Protein AF-A0A7D7ZQM7-F1 (afdb_monomer_lite)

Secondary structure (DSSP, 8-state):
------PPEEEEEEEEEEEPPPB-TTT--BSS--EEEEEEEEEEEETTEEEEE-SSHHHHHHHHHHHHHHHHHHHHHHTT--SSSHHHHHHHHHHHHHT--

Foldseek 3Di:
DDDDDWQKDKDKDKDWDWDQADADPPPRHGPDHIDIDIDMWIWIDTPNDIGGAALALVRVCVVLPPVCSVVLVVVCVVVVAGSNDPVSVVVSSVVVSVVVD

Sequence (101 aa):
MHPFEGMYSFLKSYQLVIVSGAKDPISQSKISSDKYAHKEMYYYLINDEINKLKLNKKGIVKVFGKENFTIVKKYAKKQKLSFRDEKDVIHIFTYYNSQLK

Structure (mmCIF, N/CA/C/O backbone):
data_AF-A0A7D7ZQM7-F1
#
_entry.id   AF-A0A7D7ZQM7-F1
#
loop_
_atom_site.group_PDB
_atom_site.id
_atom_site.type_symbol
_atom_site.label_atom_id
_atom_site.label_alt_id
_atom_site.label_comp_id
_atom_site.label_asym_id
_atom_site.label_entity_id
_atom_site.label_seq_id
_atom_site.pdbx_PDB_ins_code
_atom_site.Cartn_x
_atom_site.Cartn_y
_atom_site.Cartn_z
_atom_site.occupancy
_atom_site.B_iso_or_equiv
_atom_site.auth_seq_id
_atom_site.auth_comp_id
_atom_site.auth_asym_id
_atom_site.auth_atom_id
_atom_site.pdbx_PDB_model_num
ATOM 1 N N . MET A 1 1 ? -24.363 10.366 4.296 1.00 32.44 1 MET A N 1
ATOM 2 C CA . MET A 1 1 ? -24.947 9.018 4.158 1.00 32.44 1 MET A CA 1
ATOM 3 C C . MET A 1 1 ? -23.783 8.053 3.969 1.00 32.44 1 MET A C 1
ATOM 5 O O . MET A 1 1 ? -23.224 8.009 2.885 1.00 32.44 1 MET A O 1
ATOM 9 N N . HIS A 1 2 ? -23.323 7.408 5.042 1.00 41.00 2 HIS A N 1
ATOM 10 C CA . HIS A 1 2 ? -22.257 6.402 4.994 1.00 41.00 2 HIS A CA 1
ATOM 11 C C . HIS A 1 2 ? -22.822 5.097 5.553 1.00 41.00 2 HIS A C 1
ATOM 13 O O . HIS A 1 2 ? -22.924 4.983 6.773 1.00 41.00 2 HIS A O 1
ATOM 19 N N . PRO A 1 3 ? -23.207 4.134 4.704 1.00 45.28 3 PRO A N 1
ATOM 20 C CA . PRO A 1 3 ? -23.389 2.769 5.145 1.00 45.28 3 PRO A CA 1
ATOM 21 C C . PRO A 1 3 ? -22.027 2.075 5.033 1.00 45.28 3 PRO A C 1
ATOM 23 O O . PRO A 1 3 ? -21.537 1.801 3.938 1.00 45.28 3 PRO A O 1
ATOM 26 N N . PHE A 1 4 ? -21.363 1.877 6.170 1.00 56.34 4 PHE A N 1
ATOM 27 C CA . PHE A 1 4 ? -20.337 0.844 6.276 1.00 56.34 4 PHE A CA 1
ATOM 28 C C . PHE A 1 4 ? -21.062 -0.490 6.253 1.00 56.34 4 PHE A C 1
ATOM 30 O O . PHE A 1 4 ? -21.889 -0.689 7.131 1.00 56.34 4 PHE A O 1
ATOM 37 N N . GLU A 1 5 ? -20.747 -1.373 5.307 1.00 56.19 5 GLU A N 1
ATOM 38 C CA . GLU A 1 5 ? -20.881 -2.819 5.520 1.00 56.19 5 GLU A CA 1
ATOM 39 C C . GLU A 1 5 ? -20.163 -3.605 4.417 1.00 56.19 5 GLU A C 1
ATOM 41 O O . GLU A 1 5 ? -20.725 -3.976 3.393 1.00 56.19 5 GLU A O 1
ATOM 46 N N . GLY A 1 6 ? -18.872 -3.841 4.650 1.00 66.50 6 GLY A N 1
ATOM 47 C CA . GLY A 1 6 ? -18.042 -4.739 3.857 1.00 66.50 6 GLY A CA 1
ATOM 48 C C . GLY A 1 6 ? -16.660 -4.882 4.491 1.00 66.50 6 GLY A C 1
ATOM 49 O O . GLY A 1 6 ? -16.041 -3.888 4.873 1.00 66.50 6 GLY A O 1
ATOM 50 N N . MET A 1 7 ? -16.165 -6.115 4.635 1.00 83.75 7 MET A N 1
ATOM 51 C CA . MET A 1 7 ? -14.779 -6.347 5.054 1.00 83.75 7 MET A CA 1
ATOM 52 C C . MET A 1 7 ? -13.816 -5.855 3.973 1.00 83.75 7 MET A C 1
ATOM 54 O O . MET A 1 7 ? -13.990 -6.148 2.790 1.00 83.75 7 MET A O 1
ATOM 58 N N . TYR A 1 8 ? -12.757 -5.158 4.379 1.00 91.38 8 TYR A N 1
ATOM 59 C CA . TYR A 1 8 ? -11.723 -4.714 3.452 1.00 91.38 8 TYR A CA 1
ATOM 60 C C . TYR A 1 8 ? -10.794 -5.881 3.111 1.00 91.38 8 TYR A C 1
ATOM 62 O O . TYR A 1 8 ? -10.145 -6.423 4.005 1.00 91.38 8 TYR A O 1
ATOM 70 N N . SER A 1 9 ? -10.642 -6.226 1.832 1.00 93.06 9 SER A N 1
ATOM 71 C CA . SER A 1 9 ? -9.605 -7.182 1.407 1.00 93.06 9 SER A CA 1
ATOM 72 C C . SER A 1 9 ? -8.435 -6.451 0.759 1.00 93.06 9 SER A C 1
ATOM 74 O O . SER A 1 9 ? -8.631 -5.644 -0.147 1.00 93.06 9 SER A O 1
ATOM 76 N N . PHE A 1 10 ? -7.213 -6.726 1.215 1.00 95.25 10 PHE A N 1
ATOM 77 C CA . PHE A 1 10 ? -5.989 -6.208 0.603 1.00 95.25 10 PHE A CA 1
ATOM 78 C C . PHE A 1 10 ? -5.525 -7.158 -0.503 1.00 95.25 10 PHE A C 1
ATOM 80 O O . PHE A 1 10 ? -5.327 -8.346 -0.259 1.00 95.25 10 PHE A O 1
ATOM 87 N N . LEU A 1 11 ? -5.365 -6.640 -1.720 1.00 96.19 11 LEU A N 1
ATOM 88 C CA . LEU A 1 11 ? -5.065 -7.432 -2.911 1.00 96.19 11 LEU A CA 1
ATOM 89 C C . LEU A 1 11 ? -3.750 -6.976 -3.550 1.00 96.19 11 LEU A C 1
ATOM 91 O O . LEU A 1 11 ? -3.416 -5.786 -3.551 1.00 96.19 11 LEU A O 1
ATOM 95 N N . LYS A 1 12 ? -3.038 -7.921 -4.167 1.00 95.88 12 LYS A N 1
ATOM 96 C CA . LYS A 1 12 ? -1.786 -7.686 -4.890 1.00 95.88 12 LYS A CA 1
ATOM 97 C C . LYS A 1 12 ? -1.859 -8.301 -6.281 1.00 95.88 12 LYS A C 1
ATOM 99 O O . LYS A 1 12 ? -2.357 -9.409 -6.449 1.00 95.88 12 LYS A O 1
ATOM 104 N N . SER A 1 13 ? -1.321 -7.597 -7.269 1.00 95.00 13 SER A N 1
ATOM 105 C CA . SER A 1 13 ? -1.057 -8.143 -8.596 1.00 95.00 13 SER A CA 1
ATOM 106 C C . SER A 1 13 ? 0.370 -7.817 -9.031 1.00 95.00 13 SER A C 1
ATOM 108 O O . SER A 1 13 ? 0.996 -6.877 -8.533 1.00 95.00 13 SER A O 1
ATOM 110 N N . TYR A 1 14 ? 0.874 -8.579 -9.997 1.00 94.19 14 TYR A N 1
ATOM 111 C CA . TYR A 1 14 ? 2.178 -8.351 -10.609 1.00 94.19 14 TYR A CA 1
ATOM 112 C C . TYR A 1 14 ? 1.979 -7.946 -12.062 1.00 94.19 14 TYR A C 1
ATOM 114 O O . TYR A 1 14 ? 1.148 -8.516 -12.765 1.00 94.19 14 TYR A O 1
ATOM 122 N N . GLN A 1 15 ? 2.737 -6.951 -12.507 1.00 92.50 15 GLN A N 1
ATOM 123 C CA . GLN A 1 15 ? 2.780 -6.548 -13.904 1.00 92.50 15 GLN A CA 1
ATOM 124 C C . GLN A 1 15 ? 4.217 -6.629 -14.404 1.00 92.50 15 GLN A C 1
ATOM 126 O O . GLN A 1 15 ? 5.119 -6.047 -13.801 1.00 92.50 15 GLN A O 1
ATOM 131 N N . LEU A 1 16 ? 4.423 -7.317 -15.525 1.00 93.62 16 LEU A N 1
ATOM 132 C CA . LEU A 1 16 ? 5.690 -7.269 -16.242 1.00 93.62 16 LEU A CA 1
ATOM 133 C C . LEU A 1 16 ? 5.724 -5.989 -17.079 1.00 93.62 16 LEU A C 1
ATOM 135 O O . LEU A 1 16 ? 4.821 -5.740 -17.878 1.00 93.62 16 LEU A O 1
ATOM 139 N N . VAL A 1 17 ? 6.742 -5.159 -16.878 1.00 92.31 17 VAL A N 1
ATOM 140 C CA . VAL A 1 17 ? 6.940 -3.929 -17.652 1.00 92.31 17 VAL A CA 1
ATOM 141 C C . VAL A 1 17 ? 8.305 -3.946 -18.319 1.00 92.31 17 VAL A C 1
ATOM 143 O O . VAL A 1 17 ? 9.261 -4.497 -17.776 1.00 92.31 17 VAL A O 1
ATOM 146 N N . ILE A 1 18 ? 8.398 -3.333 -19.495 1.00 93.50 18 ILE A N 1
ATOM 147 C CA . ILE A 1 18 ? 9.673 -3.114 -20.175 1.00 93.50 18 ILE A CA 1
ATOM 148 C C . ILE A 1 18 ? 10.221 -1.773 -19.693 1.00 93.50 18 ILE A C 1
ATOM 150 O O . ILE A 1 18 ? 9.573 -0.737 -19.840 1.00 93.50 18 ILE A O 1
ATOM 154 N N . VAL A 1 19 ? 11.405 -1.801 -19.093 1.00 91.31 19 VAL A N 1
ATOM 155 C CA . VAL A 1 19 ? 12.173 -0.609 -18.743 1.00 91.31 19 VAL A CA 1
ATOM 156 C C . VAL A 1 19 ? 13.167 -0.370 -19.865 1.00 91.31 19 VAL A C 1
ATOM 158 O O . VAL A 1 19 ? 14.048 -1.199 -20.104 1.00 91.31 19 VAL A O 1
ATOM 161 N N . SER A 1 20 ? 12.997 0.752 -20.563 1.00 89.56 20 SER A N 1
ATOM 162 C CA . SER A 1 20 ? 13.879 1.139 -21.658 1.00 89.56 20 SER A CA 1
ATOM 163 C C . SER A 1 20 ? 15.312 1.297 -21.167 1.00 89.56 20 SER A C 1
ATOM 165 O O . SER A 1 20 ? 15.560 1.918 -20.129 1.00 89.56 20 SER A O 1
ATOM 167 N N . GLY A 1 21 ? 16.249 0.757 -21.939 1.00 88.06 21 GLY A N 1
ATOM 168 C CA . GLY A 1 21 ? 17.667 0.978 -21.722 1.00 88.06 21 GLY A CA 1
ATOM 169 C C . GLY A 1 21 ? 18.041 2.455 -21.865 1.00 88.06 21 GLY A C 1
ATOM 170 O O . GLY A 1 21 ? 17.347 3.247 -22.512 1.00 88.06 21 GLY A O 1
ATOM 171 N N . ALA A 1 22 ? 19.155 2.830 -21.245 1.00 89.19 22 ALA A N 1
ATOM 172 C CA . ALA A 1 22 ? 19.704 4.171 -21.339 1.00 89.19 22 ALA A CA 1
ATOM 173 C C . ALA A 1 22 ? 20.129 4.465 -22.782 1.00 89.19 22 ALA A C 1
ATOM 175 O O . ALA A 1 22 ? 20.619 3.583 -23.494 1.00 89.19 22 ALA A O 1
ATOM 176 N N . LYS A 1 23 ? 19.961 5.719 -23.197 1.00 91.94 23 LYS A N 1
ATOM 177 C CA . LYS A 1 23 ? 20.447 6.234 -24.476 1.00 91.94 23 LYS A CA 1
ATOM 178 C C . LYS A 1 23 ? 21.523 7.274 -24.231 1.00 91.94 23 LYS A C 1
ATOM 180 O O . LYS A 1 23 ? 21.452 8.013 -23.250 1.00 91.94 23 LYS A O 1
ATOM 185 N N . ASP A 1 24 ? 22.488 7.326 -25.133 1.00 89.50 24 ASP A N 1
ATOM 186 C CA . ASP A 1 24 ? 23.488 8.378 -25.147 1.00 89.50 24 ASP A CA 1
ATOM 187 C C . ASP A 1 24 ? 22.815 9.725 -25.451 1.00 89.50 24 ASP A C 1
ATOM 189 O O . ASP A 1 24 ? 22.065 9.811 -26.428 1.00 89.50 24 ASP A O 1
ATOM 193 N N . PRO A 1 25 ? 23.030 10.776 -24.640 1.00 85.31 25 PRO A N 1
ATOM 194 C CA . PRO A 1 25 ? 22.335 12.047 -24.824 1.00 85.31 25 PRO A CA 1
ATOM 195 C C . PRO A 1 25 ? 22.614 12.712 -26.178 1.00 85.31 25 PRO A C 1
ATOM 197 O O . PRO A 1 25 ? 21.742 13.406 -26.700 1.00 85.31 25 PRO A O 1
ATOM 200 N N . ILE A 1 26 ? 23.809 12.499 -26.743 1.00 89.38 26 ILE A N 1
ATOM 201 C CA . ILE A 1 26 ? 24.294 13.195 -27.941 1.00 89.38 26 ILE A CA 1
ATOM 202 C C . ILE A 1 26 ? 23.934 12.404 -29.201 1.00 89.38 26 ILE A C 1
ATOM 204 O O . ILE A 1 26 ? 23.271 12.916 -30.097 1.00 89.38 26 ILE A O 1
ATOM 208 N N . SER A 1 27 ? 24.340 11.138 -29.262 1.00 88.69 27 SER A N 1
ATOM 209 C CA . SER A 1 27 ? 24.149 10.257 -30.419 1.00 88.69 27 SER A CA 1
ATOM 210 C C . SER A 1 27 ? 22.792 9.554 -30.441 1.00 88.69 27 SER A C 1
ATOM 212 O O . SER A 1 27 ? 22.467 8.897 -31.428 1.00 88.69 27 SER A O 1
ATOM 214 N N . GLN A 1 28 ? 22.015 9.630 -29.350 1.00 86.81 28 GLN A N 1
ATOM 215 C CA .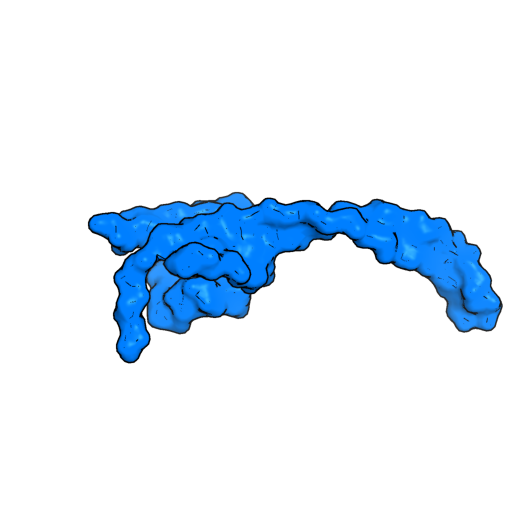 GLN A 1 28 ? 20.729 8.938 -29.165 1.00 86.81 28 GLN A CA 1
ATOM 216 C C . GLN A 1 28 ? 20.798 7.407 -29.316 1.00 86.81 28 GLN A C 1
ATOM 218 O O . GLN A 1 28 ? 19.770 6.721 -29.326 1.00 86.81 28 GLN A O 1
ATOM 223 N N . SER A 1 29 ? 22.010 6.857 -29.383 1.00 86.12 29 SER A N 1
ATOM 224 C CA . SER A 1 29 ? 22.260 5.428 -29.512 1.00 86.12 29 SER A CA 1
ATOM 225 C C . SER A 1 29 ? 22.002 4.723 -28.182 1.00 86.12 29 SER A C 1
ATOM 227 O O . SER A 1 29 ? 22.240 5.284 -27.110 1.00 86.12 29 SER A O 1
ATOM 229 N N . LYS A 1 30 ? 21.485 3.490 -28.225 1.00 84.56 30 LYS A N 1
ATOM 230 C CA . LYS A 1 30 ? 21.251 2.695 -27.008 1.00 84.56 30 LYS A CA 1
ATOM 231 C C . LYS A 1 30 ? 22.590 2.347 -26.348 1.00 84.56 30 LYS A C 1
ATOM 233 O O . LYS A 1 30 ? 23.414 1.677 -26.956 1.00 84.56 30 LYS A O 1
ATOM 238 N N . ILE A 1 31 ? 22.762 2.767 -25.095 1.00 87.69 31 ILE A N 1
ATOM 239 C CA . ILE A 1 31 ? 23.897 2.405 -24.231 1.00 87.69 31 ILE A CA 1
ATOM 240 C C . ILE A 1 31 ? 23.612 1.086 -23.508 1.00 87.69 31 ILE A C 1
ATOM 242 O O . ILE A 1 31 ? 24.521 0.298 -23.261 1.00 87.69 31 ILE A O 1
ATOM 246 N N . SER A 1 32 ? 22.350 0.822 -23.159 1.00 88.94 32 SER A N 1
ATOM 247 C CA . SER A 1 32 ? 21.959 -0.436 -22.523 1.00 88.94 32 SER A CA 1
ATOM 248 C C . SER A 1 32 ? 20.730 -1.066 -23.166 1.00 88.94 32 SER A C 1
ATOM 250 O O . SER A 1 32 ? 19.950 -0.414 -23.865 1.00 88.94 32 SER A O 1
ATOM 252 N N . SER A 1 33 ? 20.591 -2.375 -22.960 1.00 90.69 33 SER A N 1
ATOM 253 C CA . SER A 1 33 ? 19.437 -3.144 -23.407 1.00 90.69 33 SER A CA 1
ATOM 254 C C . SER A 1 33 ? 18.203 -2.838 -22.562 1.00 90.69 33 SER A C 1
ATOM 256 O O . SER A 1 33 ? 18.298 -2.503 -21.377 1.00 90.69 33 SER A O 1
ATOM 258 N N . ASP A 1 34 ? 17.036 -2.989 -23.185 1.00 92.75 34 ASP A N 1
ATOM 259 C CA . ASP A 1 34 ? 15.767 -2.948 -22.468 1.00 92.75 34 ASP A CA 1
ATOM 260 C C . ASP A 1 34 ? 15.682 -4.165 -21.543 1.00 92.75 34 ASP A C 1
ATOM 262 O O . 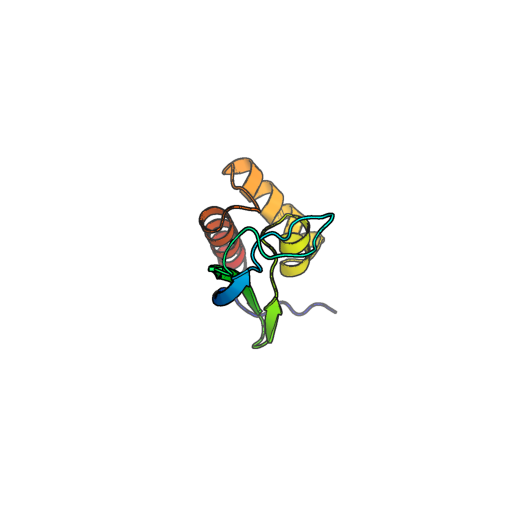ASP A 1 34 ? 16.180 -5.248 -21.863 1.00 92.75 34 ASP A O 1
ATOM 266 N N . LYS A 1 35 ? 15.062 -3.988 -20.378 1.00 92.50 35 LYS A N 1
ATOM 267 C CA . LYS A 1 35 ? 14.946 -5.046 -19.371 1.00 92.50 35 LYS A CA 1
ATOM 268 C C . LYS A 1 35 ? 13.503 -5.217 -18.944 1.00 92.50 35 LYS A C 1
ATOM 270 O O . LYS A 1 35 ? 12.769 -4.242 -18.798 1.00 92.50 35 LYS A O 1
ATOM 275 N N . TYR A 1 36 ? 13.114 -6.457 -18.679 1.00 92.94 36 TYR A N 1
ATOM 276 C CA . TYR A 1 36 ? 11.870 -6.726 -17.976 1.00 92.94 36 TYR A CA 1
ATOM 277 C C . TYR A 1 36 ? 12.029 -6.389 -16.493 1.00 92.94 36 TYR A C 1
ATOM 279 O O . TYR A 1 36 ? 13.001 -6.792 -15.855 1.00 92.94 36 TYR A O 1
ATOM 287 N N . ALA A 1 37 ? 11.057 -5.676 -15.939 1.00 90.56 37 ALA A N 1
ATOM 288 C CA . ALA A 1 37 ? 10.941 -5.432 -14.512 1.00 90.56 37 ALA A CA 1
ATOM 289 C C . ALA A 1 37 ? 9.583 -5.930 -14.012 1.00 90.56 37 ALA A C 1
ATOM 291 O O . ALA A 1 37 ? 8.551 -5.719 -14.653 1.00 90.56 37 ALA A O 1
ATOM 292 N N . HIS A 1 38 ? 9.589 -6.570 -12.845 1.00 92.25 38 HIS A N 1
ATOM 293 C CA . HIS A 1 38 ? 8.367 -6.912 -12.131 1.00 92.25 38 HIS A CA 1
ATOM 294 C C . HIS A 1 38 ? 7.911 -5.698 -11.336 1.00 92.25 38 HIS A C 1
ATOM 296 O O . HIS A 1 38 ? 8.651 -5.171 -10.505 1.00 92.25 38 HIS A O 1
ATOM 302 N N . LYS A 1 39 ? 6.688 -5.247 -11.596 1.00 93.00 39 LYS A N 1
ATOM 303 C CA . LYS A 1 39 ? 6.066 -4.156 -10.863 1.00 93.00 39 LYS A CA 1
ATOM 304 C C . LYS A 1 39 ? 4.930 -4.690 -10.012 1.00 93.00 39 LYS A C 1
ATOM 306 O O . LYS A 1 39 ? 3.993 -5.304 -10.518 1.00 93.00 39 LYS A O 1
ATOM 311 N N . GLU A 1 40 ? 5.012 -4.411 -8.723 1.00 94.44 40 GLU A N 1
ATOM 312 C CA . GLU A 1 40 ? 3.954 -4.726 -7.775 1.00 94.44 40 GLU A CA 1
ATOM 313 C C . GLU A 1 40 ? 2.868 -3.656 -7.824 1.00 94.44 40 GLU A C 1
ATOM 315 O O . GLU A 1 40 ? 3.144 -2.450 -7.821 1.00 94.44 40 GLU A O 1
ATOM 320 N N . MET A 1 41 ? 1.622 -4.109 -7.873 1.00 95.44 41 MET A N 1
ATOM 321 C CA . MET A 1 41 ? 0.441 -3.262 -7.892 1.00 95.44 41 MET A CA 1
ATOM 322 C C . MET A 1 41 ? -0.483 -3.700 -6.762 1.00 95.44 41 MET A C 1
ATOM 324 O O . MET A 1 41 ? -0.739 -4.888 -6.584 1.00 95.44 41 MET A O 1
ATOM 328 N N . TYR A 1 42 ? -0.989 -2.729 -6.010 1.00 96.94 42 TYR A N 1
ATOM 329 C CA . TYR A 1 42 ? -1.799 -2.974 -4.823 1.00 96.94 42 TYR A CA 1
ATOM 330 C C . TYR A 1 42 ? -3.214 -2.453 -5.027 1.00 96.94 42 TYR A C 1
ATOM 332 O O . TYR A 1 42 ? -3.424 -1.418 -5.669 1.00 96.94 42 TYR A O 1
ATOM 340 N N . TYR A 1 43 ? -4.180 -3.159 -4.453 1.00 96.88 43 TYR A N 1
ATOM 341 C CA . TYR A 1 43 ? -5.597 -2.828 -4.524 1.00 96.88 43 TYR A CA 1
ATOM 342 C C . TYR A 1 43 ? -6.270 -3.114 -3.183 1.00 96.88 43 TYR A C 1
ATOM 344 O O . TYR A 1 43 ? -5.724 -3.814 -2.330 1.00 96.88 43 TYR A O 1
ATOM 352 N N . TYR A 1 44 ? -7.462 -2.563 -3.003 1.00 95.00 44 TYR A N 1
ATOM 353 C CA . TYR A 1 44 ? -8.373 -2.969 -1.946 1.00 95.00 44 TYR A CA 1
ATOM 354 C C . TYR A 1 44 ? -9.744 -3.272 -2.539 1.00 95.00 44 TYR A C 1
ATOM 356 O O . TYR A 1 44 ? -10.172 -2.603 -3.479 1.00 95.00 44 TYR A O 1
ATOM 364 N N . LEU A 1 45 ? -10.398 -4.289 -1.993 1.00 93.19 45 LEU A N 1
ATOM 365 C CA . LEU A 1 45 ? -11.774 -4.654 -2.297 1.00 93.19 45 LEU A CA 1
ATOM 366 C C . LEU A 1 45 ? -12.654 -4.249 -1.120 1.00 93.19 45 LEU A C 1
ATOM 368 O O . LEU A 1 45 ? -12.329 -4.562 0.028 1.00 93.19 45 LEU A O 1
ATOM 372 N N . ILE A 1 46 ? -13.748 -3.564 -1.421 1.00 91.75 46 ILE A N 1
ATOM 373 C CA . ILE A 1 46 ? -14.831 -3.263 -0.488 1.00 91.75 46 ILE A CA 1
ATOM 374 C C . ILE A 1 46 ? -16.134 -3.226 -1.287 1.00 91.75 46 ILE A C 1
ATOM 376 O O . ILE A 1 46 ? -16.134 -2.683 -2.387 1.00 91.75 46 ILE A O 1
ATOM 380 N N . ASN A 1 47 ? -17.221 -3.793 -0.758 1.00 89.44 47 ASN A N 1
ATOM 381 C CA . ASN A 1 47 ? -18.545 -3.783 -1.400 1.00 89.44 47 ASN A CA 1
ATOM 382 C C . ASN A 1 47 ? -18.507 -4.246 -2.872 1.00 89.44 47 ASN A C 1
ATOM 384 O O . ASN A 1 47 ? -19.057 -3.583 -3.743 1.00 89.44 47 ASN A O 1
ATOM 388 N N . ASP A 1 48 ? -17.776 -5.330 -3.151 1.00 88.62 48 ASP A N 1
ATOM 389 C CA . ASP A 1 48 ? -17.551 -5.876 -4.500 1.00 88.62 48 ASP A CA 1
ATOM 390 C C . ASP A 1 48 ? -16.825 -4.948 -5.501 1.00 88.62 48 ASP A C 1
ATOM 392 O O . ASP A 1 48 ? -16.643 -5.293 -6.669 1.00 88.62 48 ASP A O 1
ATOM 396 N N . GLU A 1 49 ? -16.299 -3.808 -5.044 1.00 92.44 49 GLU A N 1
ATOM 397 C CA . GLU A 1 49 ? -15.523 -2.876 -5.860 1.00 92.44 49 GLU A CA 1
ATOM 398 C C . GLU A 1 49 ? -14.014 -2.980 -5.601 1.00 92.44 49 GLU A C 1
ATOM 400 O O . GLU A 1 49 ? -13.520 -2.749 -4.490 1.00 92.44 49 GLU A O 1
ATOM 405 N N . ILE A 1 50 ? -13.246 -3.250 -6.662 1.00 94.69 50 ILE A N 1
ATOM 406 C CA . ILE A 1 50 ? -11.779 -3.262 -6.618 1.00 94.69 50 ILE A CA 1
ATOM 407 C C . ILE A 1 50 ? -11.231 -1.873 -6.938 1.00 94.69 50 ILE A C 1
ATOM 409 O O . ILE A 1 50 ? -11.388 -1.342 -8.036 1.00 94.69 50 ILE A O 1
ATOM 413 N N . ASN A 1 51 ? -10.472 -1.323 -5.997 1.00 95.00 51 ASN A N 1
ATOM 414 C CA . ASN A 1 51 ? -9.921 0.018 -6.076 1.00 95.00 51 ASN A CA 1
ATOM 415 C C . ASN A 1 51 ? -8.392 0.012 -5.967 1.00 95.00 51 ASN A C 1
ATOM 417 O O . ASN A 1 51 ? -7.805 -0.683 -5.140 1.00 95.00 51 ASN A O 1
ATOM 421 N N . LYS A 1 52 ? -7.712 0.829 -6.783 1.00 95.94 52 LYS A N 1
ATOM 422 C CA . LYS A 1 52 ? -6.242 0.947 -6.747 1.00 95.94 52 LYS A CA 1
ATOM 423 C C . LYS A 1 52 ? -5.759 1.560 -5.435 1.00 95.94 52 LYS A C 1
ATOM 425 O O . LYS A 1 52 ? -6.220 2.623 -5.016 1.00 95.94 52 LYS A O 1
ATOM 430 N N . LEU A 1 53 ? -4.721 0.956 -4.869 1.00 95.94 53 LEU A N 1
ATOM 431 C CA . LEU A 1 53 ? -4.065 1.389 -3.646 1.00 95.94 53 LEU A CA 1
ATOM 432 C C . LEU A 1 53 ? -2.601 1.739 -3.916 1.00 95.94 53 LEU A C 1
ATOM 434 O O . LEU A 1 53 ? -1.867 1.031 -4.597 1.00 95.94 53 LEU A O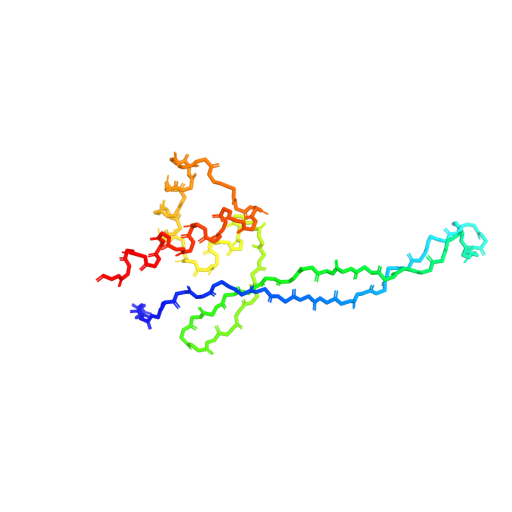 1
ATOM 438 N N . LYS A 1 54 ? -2.153 2.853 -3.340 1.00 95.75 54 LYS A N 1
ATOM 439 C CA . LYS A 1 54 ? -0.726 3.163 -3.222 1.00 95.75 54 LYS A CA 1
ATOM 440 C C . LYS A 1 54 ? -0.315 2.951 -1.772 1.00 95.75 54 LYS A C 1
ATOM 442 O O . LYS A 1 54 ? -0.963 3.524 -0.895 1.00 95.75 54 LYS A O 1
ATOM 447 N N . LEU A 1 55 ? 0.776 2.221 -1.534 1.00 95.94 55 LEU A N 1
ATOM 448 C CA . LEU A 1 55 ? 1.358 2.032 -0.199 1.00 95.94 55 LEU A CA 1
ATOM 449 C C . LEU A 1 55 ? 2.034 3.321 0.276 1.00 95.94 55 LEU A C 1
ATOM 451 O O . LEU A 1 55 ? 3.245 3.518 0.215 1.00 95.94 55 LEU A O 1
ATOM 455 N N . ASN A 1 56 ? 1.207 4.281 0.663 1.00 95.88 56 ASN A N 1
ATOM 456 C CA . ASN A 1 56 ? 1.616 5.488 1.343 1.00 95.88 56 ASN A CA 1
ATOM 457 C C . ASN A 1 56 ? 0.451 6.024 2.173 1.00 95.88 56 ASN A C 1
ATOM 459 O O . ASN A 1 56 ? -0.710 5.680 1.966 1.00 95.88 56 ASN A O 1
ATOM 463 N N . LYS A 1 57 ? 0.757 6.963 3.066 1.00 93.69 57 LYS A N 1
ATOM 464 C CA . LYS A 1 57 ? -0.229 7.581 3.956 1.00 93.69 57 LYS A CA 1
ATOM 465 C C . LYS A 1 57 ? -1.469 8.117 3.226 1.00 93.69 57 LYS A C 1
ATOM 467 O O . LYS A 1 57 ? -2.576 7.931 3.711 1.00 93.69 57 LYS A O 1
ATOM 472 N N . LYS A 1 58 ? -1.302 8.775 2.070 1.00 94.75 58 LYS A N 1
ATOM 473 C CA . LYS A 1 58 ? -2.432 9.326 1.299 1.00 94.75 58 LYS A CA 1
ATOM 474 C C . LYS A 1 58 ? -3.315 8.214 0.726 1.00 94.75 58 LYS A C 1
ATOM 476 O O . LYS A 1 58 ? -4.527 8.374 0.716 1.00 94.75 58 LYS A O 1
ATOM 481 N N . GLY A 1 59 ? -2.723 7.115 0.259 1.00 95.44 59 GLY A N 1
ATOM 482 C CA . GLY A 1 59 ? -3.451 5.938 -0.211 1.00 95.44 59 GLY A CA 1
ATOM 483 C C . GLY A 1 59 ? -4.272 5.310 0.907 1.00 95.44 59 GLY A C 1
ATOM 484 O O . GLY A 1 59 ? -5.469 5.134 0.744 1.00 95.44 59 GLY A O 1
ATOM 485 N N . ILE A 1 60 ? -3.666 5.105 2.076 1.00 95.06 60 ILE A N 1
ATOM 486 C CA . ILE A 1 60 ? -4.352 4.537 3.245 1.00 95.06 60 ILE A CA 1
ATOM 487 C C . ILE A 1 60 ? -5.506 5.432 3.735 1.00 95.06 60 ILE A C 1
ATOM 489 O O . ILE A 1 60 ? -6.577 4.929 4.058 1.00 95.06 60 ILE A O 1
ATOM 493 N N . VAL A 1 61 ? -5.344 6.762 3.722 1.00 94.62 61 VAL 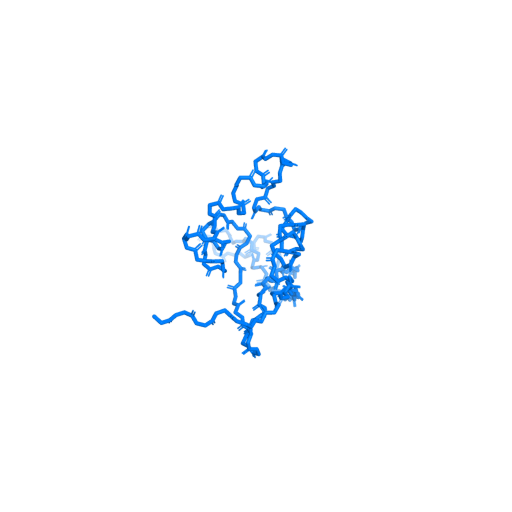A N 1
ATOM 494 C CA . VAL A 1 61 ? -6.447 7.703 4.018 1.00 94.62 61 VAL A CA 1
ATOM 495 C C . VAL A 1 61 ? -7.613 7.543 3.037 1.00 94.62 61 VAL A C 1
ATOM 497 O O . VAL A 1 61 ? -8.759 7.684 3.447 1.00 94.62 61 VAL A O 1
ATOM 500 N N . LYS A 1 62 ? -7.344 7.269 1.752 1.00 93.00 62 LYS A N 1
ATOM 501 C CA . LYS A 1 62 ? -8.406 7.059 0.755 1.00 93.00 62 LYS A CA 1
ATOM 502 C C . LYS A 1 62 ? -9.202 5.781 1.007 1.00 93.00 62 LYS A C 1
ATOM 504 O O . LYS A 1 62 ? -10.387 5.785 0.723 1.00 93.00 62 LYS A O 1
ATOM 509 N N . VAL A 1 63 ? -8.561 4.737 1.534 1.00 92.81 63 VAL A N 1
ATOM 510 C CA . VAL A 1 63 ? -9.219 3.456 1.841 1.00 92.81 63 VAL A CA 1
ATOM 511 C C . VAL A 1 63 ? -10.216 3.618 2.986 1.00 92.81 63 VAL A C 1
ATOM 513 O O . VAL A 1 63 ? -11.385 3.280 2.850 1.00 92.81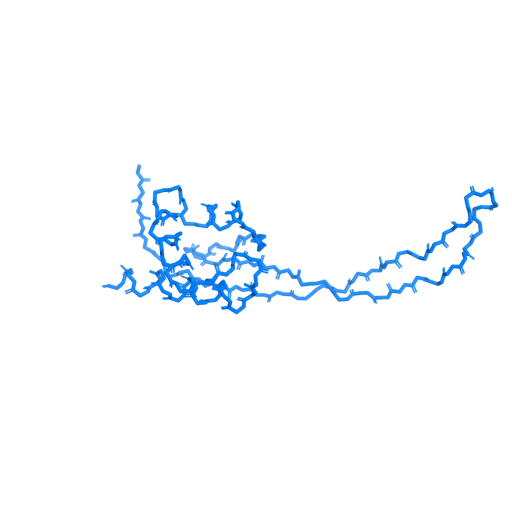 63 VAL A O 1
ATOM 516 N N . PHE A 1 64 ? -9.754 4.146 4.121 1.00 91.06 64 PHE A N 1
ATOM 517 C CA . PHE A 1 64 ? -10.552 4.169 5.352 1.00 91.06 64 PHE A CA 1
ATOM 518 C C . PHE A 1 64 ? -11.394 5.444 5.514 1.00 91.06 64 PHE A C 1
ATOM 520 O O . PHE A 1 64 ? -12.290 5.501 6.353 1.00 91.06 64 PHE A O 1
ATOM 527 N N . GLY A 1 65 ? -11.101 6.491 4.740 1.00 91.69 65 GLY A N 1
ATOM 528 C CA . GLY A 1 65 ? -11.644 7.829 4.961 1.00 91.69 65 GLY A CA 1
ATOM 529 C C . GLY A 1 65 ? -10.922 8.574 6.091 1.00 91.69 65 GLY A C 1
ATOM 530 O O . GLY A 1 65 ? -10.190 7.995 6.897 1.00 91.69 65 GLY A O 1
ATOM 531 N N . LYS A 1 66 ? -11.091 9.902 6.150 1.00 90.31 66 LYS A N 1
ATOM 532 C CA . LYS A 1 66 ? -10.356 10.768 7.098 1.00 90.31 66 LYS A CA 1
ATOM 533 C C . LYS A 1 66 ? -10.661 10.452 8.565 1.00 90.31 66 LYS A C 1
ATOM 535 O O . LYS A 1 66 ? -9.751 10.513 9.391 1.00 90.31 66 LYS A O 1
ATOM 540 N N . GLU A 1 67 ? -11.912 10.125 8.872 1.00 88.06 67 GLU A N 1
ATOM 541 C CA . GLU A 1 67 ? -12.383 9.867 10.237 1.00 88.06 67 GLU A CA 1
ATOM 542 C C . GLU A 1 67 ? -11.739 8.592 10.795 1.00 88.06 67 GLU A C 1
ATOM 544 O O . GLU A 1 67 ? -10.950 8.652 11.745 1.00 88.06 67 GLU A O 1
ATOM 549 N N . ASN A 1 68 ? -11.939 7.460 10.116 1.00 89.94 68 ASN A N 1
ATOM 550 C CA . ASN A 1 68 ? -11.380 6.167 10.524 1.00 89.94 68 ASN A CA 1
ATOM 551 C C . ASN A 1 68 ? -9.860 6.096 10.402 1.00 89.94 68 ASN A C 1
ATOM 553 O O . ASN A 1 68 ? -9.202 5.381 11.163 1.00 89.94 68 ASN A O 1
ATOM 557 N N . PHE A 1 69 ? -9.262 6.882 9.500 1.00 92.62 69 PHE A N 1
ATOM 558 C CA . PHE A 1 69 ? -7.810 6.969 9.407 1.00 92.62 69 PHE A CA 1
ATOM 559 C C . PHE A 1 69 ? -7.168 7.403 10.732 1.00 92.62 69 PHE A C 1
ATOM 561 O O . PHE A 1 69 ? -6.031 7.027 11.011 1.00 92.62 69 PHE A O 1
ATOM 568 N N . THR A 1 70 ? -7.868 8.152 11.588 1.00 92.81 70 THR A N 1
ATOM 569 C CA . THR A 1 70 ? -7.344 8.524 12.911 1.00 92.81 70 THR A CA 1
ATOM 570 C C . THR A 1 70 ? -7.135 7.301 13.807 1.00 92.81 70 THR A C 1
ATOM 572 O O . THR A 1 70 ? -6.113 7.220 14.494 1.00 92.81 70 THR A O 1
ATOM 575 N N . ILE A 1 71 ? -8.051 6.330 13.761 1.00 92.38 71 ILE A N 1
ATOM 576 C CA . ILE A 1 71 ? -7.974 5.068 14.512 1.00 92.38 71 ILE A CA 1
ATOM 577 C C . ILE A 1 71 ? -6.794 4.242 13.992 1.00 92.38 71 ILE A C 1
ATOM 579 O O . ILE A 1 71 ? -5.881 3.902 14.748 1.00 92.38 71 ILE A O 1
ATOM 583 N N . VAL A 1 72 ? -6.745 4.038 12.674 1.00 94.31 72 VAL A N 1
ATOM 584 C CA . VAL A 1 72 ? -5.659 3.325 11.987 1.00 94.31 72 VAL A CA 1
ATOM 585 C C . VAL A 1 72 ? -4.297 3.963 12.265 1.00 94.31 72 VAL A C 1
ATOM 587 O O . VAL A 1 72 ? -3.326 3.274 12.563 1.00 94.31 72 VAL A O 1
ATOM 590 N N . LYS A 1 73 ? -4.206 5.296 12.230 1.00 95.31 73 LYS A N 1
ATOM 591 C CA . LYS A 1 73 ? -2.965 6.030 12.498 1.00 95.31 73 LYS A CA 1
ATOM 592 C C . LYS A 1 73 ? -2.485 5.844 13.936 1.00 95.31 73 LYS A C 1
ATOM 594 O O . LYS A 1 73 ? -1.278 5.728 14.151 1.00 95.31 73 LYS A O 1
ATOM 599 N N . LYS A 1 74 ? -3.395 5.834 14.916 1.00 95.56 74 LYS A N 1
ATOM 600 C CA . LYS A 1 74 ? -3.049 5.568 16.321 1.00 95.56 74 LYS A CA 1
ATOM 601 C C . LYS A 1 74 ? -2.509 4.148 16.482 1.00 95.56 74 LYS A C 1
ATOM 603 O O . LYS A 1 74 ? -1.455 3.982 17.094 1.00 95.56 74 LYS A O 1
ATOM 608 N N . TYR A 1 75 ? -3.177 3.162 15.885 1.00 96.06 75 TYR A N 1
ATOM 609 C CA . TYR A 1 75 ? -2.726 1.772 15.897 1.00 96.06 75 TYR A CA 1
ATOM 610 C C . TYR A 1 75 ? -1.352 1.606 15.237 1.00 96.06 75 TYR A C 1
ATOM 612 O O . TYR A 1 75 ? -0.431 1.098 15.874 1.00 96.06 75 TYR A O 1
ATOM 620 N N . ALA A 1 76 ? -1.175 2.134 14.022 1.00 96.56 76 ALA A N 1
ATOM 621 C CA . ALA A 1 76 ? 0.090 2.060 13.297 1.00 96.56 76 ALA A CA 1
ATOM 622 C C . ALA A 1 76 ? 1.236 2.698 14.094 1.00 96.56 76 ALA A C 1
ATOM 624 O O . ALA A 1 76 ? 2.311 2.123 14.205 1.00 96.56 76 ALA A O 1
ATOM 625 N N . LYS A 1 77 ? 0.997 3.849 14.742 1.00 96.94 77 LYS A N 1
ATOM 626 C CA . LYS A 1 77 ? 1.998 4.482 15.614 1.00 96.94 77 LYS A CA 1
ATOM 627 C C . LYS A 1 77 ? 2.334 3.617 16.833 1.00 96.94 77 LYS A C 1
ATOM 629 O O . LYS A 1 77 ? 3.509 3.481 17.159 1.00 96.94 77 LYS A O 1
ATOM 634 N N . LYS A 1 78 ? 1.326 3.046 17.504 1.00 97.31 78 LYS A N 1
ATOM 635 C CA . LYS A 1 78 ? 1.510 2.194 18.694 1.00 97.31 78 LYS A CA 1
ATOM 636 C C . LYS A 1 78 ? 2.330 0.945 18.369 1.00 97.31 78 LYS A C 1
ATOM 638 O O . LYS A 1 78 ? 3.209 0.584 19.140 1.00 97.31 78 LYS A O 1
ATOM 643 N N . GLN A 1 79 ? 2.054 0.333 17.221 1.00 96.75 79 GLN A N 1
ATOM 644 C CA . GLN A 1 79 ? 2.700 -0.895 16.757 1.00 96.75 79 GLN A CA 1
ATOM 645 C C . GLN A 1 79 ? 3.933 -0.643 15.870 1.00 96.75 79 GLN A C 1
ATOM 647 O O . GLN A 1 79 ? 4.512 -1.589 15.352 1.00 96.75 79 GLN A O 1
ATOM 652 N N . LYS A 1 80 ? 4.352 0.623 15.704 1.00 96.81 80 LYS A N 1
ATOM 653 C CA . LYS A 1 80 ? 5.485 1.052 14.858 1.00 96.81 80 LYS A CA 1
ATOM 654 C C . LYS A 1 80 ? 5.395 0.581 13.393 1.00 96.81 80 LYS A C 1
ATOM 656 O O . LYS A 1 80 ? 6.416 0.338 12.763 1.00 96.81 80 LYS A O 1
ATOM 661 N N . LEU A 1 81 ? 4.182 0.516 12.852 1.00 96.88 81 LEU A N 1
ATOM 662 C CA . LEU A 1 81 ? 3.894 0.068 11.489 1.00 96.88 81 LEU A CA 1
ATOM 663 C C . LEU A 1 81 ? 4.072 1.197 10.466 1.00 96.88 81 LEU A C 1
ATOM 665 O O . LEU A 1 81 ? 3.702 2.355 10.698 1.00 96.88 81 LEU A O 1
ATOM 669 N N . SER A 1 82 ? 4.586 0.838 9.296 1.00 96.94 82 SER A N 1
ATOM 670 C CA . SER A 1 82 ? 4.757 1.698 8.132 1.00 96.94 82 SER A CA 1
ATOM 671 C C . SER A 1 82 ? 3.567 1.613 7.175 1.00 96.94 82 SER A C 1
ATOM 673 O O . SER A 1 82 ? 3.069 0.546 6.846 1.00 96.94 82 SER A O 1
ATOM 675 N N . PHE A 1 83 ? 3.155 2.751 6.610 1.00 96.19 83 PHE A N 1
ATOM 676 C CA . PHE A 1 83 ? 2.172 2.774 5.512 1.00 96.19 83 PHE A CA 1
ATOM 677 C C . PHE A 1 83 ? 2.779 2.458 4.136 1.00 96.19 83 PHE A C 1
ATOM 679 O O . PHE A 1 83 ? 2.081 2.575 3.130 1.00 96.19 83 PHE A O 1
ATOM 686 N N . ARG A 1 84 ? 4.089 2.195 4.076 1.00 96.38 84 ARG A N 1
ATOM 687 C CA . ARG A 1 84 ? 4.837 1.906 2.842 1.00 96.38 84 ARG A CA 1
ATOM 688 C C . ARG A 1 84 ? 5.278 0.449 2.741 1.00 96.38 84 ARG A C 1
ATOM 690 O O . ARG A 1 84 ? 5.678 0.045 1.658 1.00 96.38 84 ARG A O 1
ATOM 697 N N . ASP A 1 85 ? 5.237 -0.285 3.847 1.00 96.94 85 ASP A N 1
ATOM 698 C CA . ASP A 1 85 ? 5.599 -1.696 3.892 1.00 96.94 85 ASP A CA 1
ATOM 699 C C . ASP A 1 85 ? 4.349 -2.561 3.701 1.00 96.94 85 ASP A C 1
ATOM 701 O O . ASP A 1 85 ? 3.288 -2.267 4.252 1.00 96.94 85 ASP A O 1
ATOM 705 N N . GLU A 1 86 ? 4.458 -3.600 2.877 1.00 95.56 86 GLU A N 1
ATOM 706 C CA . GLU A 1 86 ? 3.334 -4.476 2.542 1.00 95.56 86 GLU A CA 1
ATOM 707 C C . GLU A 1 86 ? 2.808 -5.228 3.772 1.00 95.56 86 GLU A C 1
ATOM 709 O O . GLU A 1 86 ? 1.599 -5.248 4.008 1.00 95.56 86 GLU A O 1
ATOM 714 N N . LYS A 1 87 ? 3.703 -5.813 4.576 1.00 96.88 87 LYS A N 1
ATOM 715 C CA . LYS A 1 87 ? 3.333 -6.635 5.737 1.00 96.88 87 LYS A CA 1
ATOM 716 C C . LYS A 1 87 ? 2.667 -5.779 6.806 1.00 96.88 87 LYS A C 1
ATOM 718 O O . LYS A 1 87 ? 1.624 -6.149 7.344 1.00 96.88 87 LYS A O 1
ATOM 723 N N . ASP A 1 88 ? 3.211 -4.592 7.041 1.00 97.56 88 ASP A N 1
ATOM 724 C CA . ASP A 1 88 ? 2.633 -3.617 7.959 1.00 97.56 88 ASP A CA 1
ATOM 725 C C . ASP A 1 88 ? 1.243 -3.145 7.507 1.00 97.56 88 ASP A C 1
ATOM 727 O O . ASP A 1 88 ? 0.332 -2.988 8.325 1.00 97.56 88 ASP A O 1
ATOM 731 N N . VAL A 1 89 ? 1.043 -2.941 6.200 1.00 96.81 89 VAL A N 1
ATOM 732 C CA . VAL A 1 89 ? -0.268 -2.575 5.650 1.00 96.81 89 VAL A CA 1
ATOM 733 C C . VAL A 1 89 ? -1.268 -3.723 5.791 1.00 96.81 89 VAL A C 1
ATOM 735 O O . VAL A 1 89 ? -2.409 -3.467 6.174 1.00 96.81 89 VAL A O 1
ATOM 738 N N . ILE A 1 90 ? -0.854 -4.978 5.596 1.00 96.31 90 ILE A N 1
ATOM 739 C CA . ILE A 1 90 ? -1.698 -6.148 5.889 1.00 96.31 90 ILE A CA 1
ATOM 740 C C . ILE A 1 90 ? -2.130 -6.140 7.362 1.00 96.31 90 ILE A C 1
ATOM 742 O O . ILE A 1 90 ? -3.314 -6.305 7.656 1.00 96.31 90 ILE A O 1
ATOM 746 N N . HIS A 1 91 ? -1.212 -5.872 8.296 1.00 96.56 91 HIS A N 1
ATOM 747 C CA . HIS A 1 91 ? -1.535 -5.788 9.726 1.00 96.56 91 HIS A CA 1
ATOM 748 C C . HIS A 1 91 ? -2.551 -4.679 10.025 1.00 96.56 91 HIS A C 1
ATOM 750 O O . HIS A 1 91 ? -3.470 -4.870 10.822 1.00 96.56 91 HIS A O 1
ATOM 756 N N . ILE A 1 92 ? -2.418 -3.529 9.362 1.00 95.81 92 ILE A N 1
ATOM 757 C CA . ILE A 1 92 ? -3.359 -2.412 9.482 1.00 95.81 92 ILE A CA 1
ATOM 758 C C . ILE A 1 92 ? -4.765 -2.805 9.009 1.00 95.81 92 ILE A C 1
ATOM 760 O O . ILE A 1 92 ? -5.736 -2.517 9.709 1.00 95.81 92 ILE A O 1
ATOM 764 N N . PHE A 1 93 ? -4.883 -3.454 7.847 1.00 94.69 93 PHE A N 1
ATOM 765 C CA . PHE A 1 93 ? -6.172 -3.903 7.307 1.00 94.69 93 PHE A CA 1
ATOM 766 C C . PHE A 1 93 ? -6.827 -4.943 8.221 1.00 94.69 93 PHE A C 1
ATOM 768 O O . PHE A 1 93 ? -7.997 -4.803 8.571 1.00 94.69 93 PHE A O 1
ATOM 775 N N . THR A 1 94 ? -6.057 -5.934 8.676 1.00 94.56 94 THR A N 1
ATOM 776 C CA . THR A 1 94 ? -6.530 -6.969 9.605 1.00 94.56 94 THR A CA 1
ATOM 777 C C . THR A 1 94 ? -7.030 -6.368 10.915 1.00 94.56 94 THR A C 1
ATOM 779 O O . THR A 1 94 ? -8.102 -6.737 11.392 1.00 94.56 94 THR A O 1
ATOM 782 N N . TYR A 1 95 ? -6.287 -5.415 11.485 1.00 94.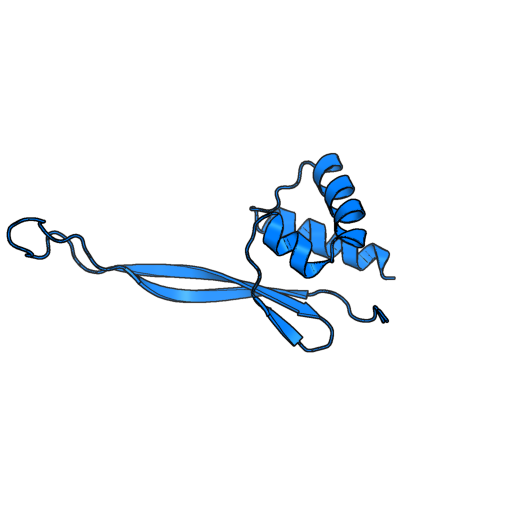56 95 TYR A N 1
ATOM 783 C CA . TYR A 1 95 ? -6.716 -4.709 12.688 1.00 94.56 95 TYR A CA 1
ATOM 784 C C . TYR A 1 95 ? -8.009 -3.930 12.458 1.00 94.56 95 TYR A C 1
ATOM 786 O O . TYR A 1 95 ? -8.918 -4.024 13.270 1.00 94.56 95 TYR A O 1
ATOM 794 N N . TYR A 1 96 ? -8.119 -3.177 11.363 1.00 92.81 96 TYR A N 1
ATOM 795 C CA . TYR A 1 96 ? -9.328 -2.400 11.105 1.00 92.81 96 TYR A CA 1
ATOM 796 C C . TYR A 1 96 ? -10.557 -3.303 10.933 1.00 92.81 96 TYR A C 1
ATOM 798 O O . TYR A 1 96 ? -11.579 -3.065 11.569 1.00 92.81 96 TYR A O 1
ATOM 806 N N . ASN A 1 97 ? -10.431 -4.397 10.176 1.00 92.25 97 ASN A N 1
ATOM 807 C CA . ASN A 1 97 ? -11.507 -5.375 10.007 1.00 92.25 97 ASN A CA 1
ATOM 808 C C . ASN A 1 97 ? -11.931 -6.048 11.319 1.00 92.25 97 ASN A C 1
ATOM 810 O O . ASN A 1 97 ? -13.092 -6.420 11.455 1.00 92.25 97 ASN A O 1
ATOM 814 N N . SER A 1 98 ? -11.026 -6.213 12.292 1.00 91.62 98 SER A N 1
ATOM 815 C CA . SER A 1 98 ? -11.397 -6.769 13.601 1.00 91.62 98 SER A CA 1
ATOM 816 C C . SER A 1 98 ? -12.234 -5.813 14.453 1.00 91.62 98 SER A C 1
ATOM 818 O O . SER A 1 98 ? -12.853 -6.270 15.405 1.00 91.62 98 SER A O 1
ATOM 820 N N . GLN A 1 99 ? -12.263 -4.517 14.117 1.00 87.00 99 GLN A N 1
ATOM 821 C CA . GLN A 1 99 ? -13.124 -3.512 14.752 1.00 87.00 99 GLN A CA 1
ATOM 822 C C . GLN A 1 99 ? -14.488 -3.358 14.053 1.00 87.00 99 GLN A C 1
ATOM 824 O O . GLN A 1 99 ? -15.321 -2.602 14.538 1.00 87.00 99 GLN A O 1
ATOM 829 N N . LEU A 1 100 ? -14.688 -4.007 12.896 1.00 81.62 100 LEU A N 1
ATOM 830 C CA . LEU A 1 100 ? -15.955 -4.004 12.146 1.00 81.62 100 LEU A CA 1
ATOM 831 C C . LEU A 1 100 ? -16.871 -5.183 12.517 1.00 81.62 100 LEU A C 1
ATOM 833 O O . LEU A 1 100 ? -17.992 -5.251 12.022 1.00 81.62 100 LEU A O 1
ATOM 837 N N . LYS A 1 101 ? -16.369 -6.126 13.323 1.00 59.03 101 LYS A N 1
ATOM 838 C CA . LYS A 1 101 ? -17.155 -7.204 13.934 1.00 59.03 101 LYS A CA 1
ATOM 839 C C . LYS A 1 101 ? -17.794 -6.706 15.220 1.00 59.03 101 LYS A C 1
ATOM 841 O O . LYS A 1 101 ? -18.926 -7.152 15.491 1.00 59.03 101 LYS A O 1
#

Radius of gyration: 18.77 Å; chains: 1; bounding box: 49×22×49 Å

pLDDT: mean 90.1, std 11.55, range [32.44, 97.56]